Protein AF-A0A8J2TUV7-F1 (afdb_monomer_lite)

Structure (mmCIF, N/CA/C/O backbone):
data_AF-A0A8J2TUV7-F1
#
_entry.id   AF-A0A8J2TUV7-F1
#
loop_
_atom_site.group_PDB
_atom_site.id
_atom_site.type_symbol
_atom_site.label_atom_id
_atom_site.label_alt_id
_atom_site.label_comp_id
_atom_site.label_asym_id
_atom_site.label_entity_id
_atom_site.label_seq_id
_atom_site.pdbx_PDB_ins_code
_atom_site.Cartn_x
_atom_site.Cartn_y
_atom_site.Cartn_z
_atom_site.occupancy
_atom_site.B_iso_or_equiv
_atom_site.auth_seq_id
_atom_site.auth_comp_id
_atom_site.auth_asym_id
_atom_site.auth_atom_id
_atom_site.pdbx_PDB_model_num
ATOM 1 N N . MET A 1 1 ? -4.246 -7.026 -4.822 1.00 56.91 1 MET A N 1
ATOM 2 C CA . MET A 1 1 ? -3.302 -7.303 -5.936 1.00 56.91 1 MET A CA 1
ATOM 3 C C . MET A 1 1 ? -3.937 -7.098 -7.312 1.00 56.91 1 MET A C 1
ATOM 5 O O . MET A 1 1 ? -3.268 -6.536 -8.168 1.00 56.91 1 MET A O 1
ATOM 9 N N . ALA A 1 2 ? -5.199 -7.495 -7.534 1.00 62.03 2 ALA A N 1
ATOM 10 C CA . ALA A 1 2 ? -5.892 -7.268 -8.812 1.00 62.03 2 ALA A CA 1
ATOM 11 C C . ALA A 1 2 ? -5.960 -5.778 -9.212 1.00 62.03 2 ALA A C 1
ATOM 13 O O . ALA A 1 2 ? -5.575 -5.437 -10.324 1.00 62.03 2 ALA A O 1
ATOM 14 N N . GLU A 1 3 ? -6.314 -4.884 -8.282 1.00 67.75 3 GLU A N 1
ATOM 15 C CA . GLU A 1 3 ? -6.404 -3.435 -8.552 1.00 67.75 3 GLU A CA 1
ATOM 16 C C . GLU A 1 3 ? -5.066 -2.792 -8.949 1.00 67.75 3 GLU A C 1
ATOM 18 O O . GLU A 1 3 ? -5.022 -1.891 -9.783 1.00 67.75 3 GLU A O 1
ATOM 23 N N . THR A 1 4 ? -3.941 -3.270 -8.407 1.00 62.12 4 THR A N 1
ATOM 24 C CA . THR A 1 4 ? -2.613 -2.784 -8.815 1.00 62.12 4 THR A CA 1
ATOM 25 C C . THR A 1 4 ? -2.292 -3.193 -10.248 1.00 62.12 4 THR A C 1
ATOM 27 O O . THR A 1 4 ? -1.746 -2.387 -10.995 1.00 62.12 4 THR A O 1
ATOM 30 N N . LYS A 1 5 ? -2.648 -4.424 -10.637 1.00 67.62 5 LYS A N 1
ATOM 31 C CA . LYS A 1 5 ? -2.419 -4.945 -11.990 1.00 67.62 5 LYS A CA 1
ATOM 32 C C . LYS A 1 5 ? -3.342 -4.291 -13.019 1.00 67.62 5 LYS A C 1
ATOM 34 O O . LYS A 1 5 ? -2.941 -4.113 -14.158 1.00 67.62 5 LYS A O 1
ATOM 39 N N . GLU A 1 6 ? -4.540 -3.877 -12.616 1.00 72.94 6 GLU A N 1
ATOM 40 C CA . GLU A 1 6 ? -5.427 -3.073 -13.465 1.00 72.94 6 GLU A CA 1
ATOM 41 C C . GLU A 1 6 ? -4.853 -1.668 -13.709 1.00 72.94 6 GLU A C 1
ATOM 43 O O . GLU A 1 6 ? -4.902 -1.154 -14.824 1.00 72.94 6 GLU A O 1
ATOM 48 N N . LYS A 1 7 ? -4.237 -1.068 -12.681 1.00 73.50 7 LYS A N 1
ATOM 49 C CA . LYS A 1 7 ? -3.620 0.262 -12.778 1.00 73.50 7 LYS A CA 1
ATOM 50 C C . LYS A 1 7 ? -2.259 0.261 -13.485 1.00 73.50 7 LYS A C 1
ATOM 52 O O . LYS A 1 7 ? -1.894 1.261 -14.099 1.00 73.50 7 LYS A O 1
ATOM 57 N N . TYR A 1 8 ? -1.518 -0.842 -13.393 1.00 75.25 8 TYR A N 1
ATOM 58 C CA . TYR A 1 8 ? -0.225 -1.050 -14.047 1.00 75.25 8 TYR A CA 1
ATOM 59 C C . TYR A 1 8 ? -0.219 -2.390 -14.800 1.00 75.25 8 TYR A C 1
ATOM 61 O O . TYR A 1 8 ? 0.453 -3.328 -14.372 1.00 75.25 8 TYR A O 1
ATOM 69 N N . PRO A 1 9 ? -0.957 -2.502 -15.919 1.00 76.94 9 PRO A N 1
ATOM 70 C CA . PRO A 1 9 ? -1.066 -3.759 -16.664 1.00 76.94 9 PRO A CA 1
ATOM 71 C C . PRO A 1 9 ? 0.264 -4.197 -17.285 1.00 76.94 9 PRO A C 1
ATOM 73 O O . PRO A 1 9 ? 0.474 -5.383 -17.521 1.00 76.94 9 PRO A O 1
ATOM 76 N N . GLU A 1 10 ? 1.163 -3.241 -17.515 1.00 76.44 10 GLU A N 1
ATOM 77 C CA . GLU A 1 10 ? 2.482 -3.443 -18.119 1.00 76.44 10 GLU A CA 1
ATOM 78 C C . GLU A 1 10 ? 3.606 -3.604 -17.082 1.00 76.44 10 GLU A C 1
ATOM 80 O O . GLU A 1 10 ? 4.771 -3.692 -17.463 1.00 76.44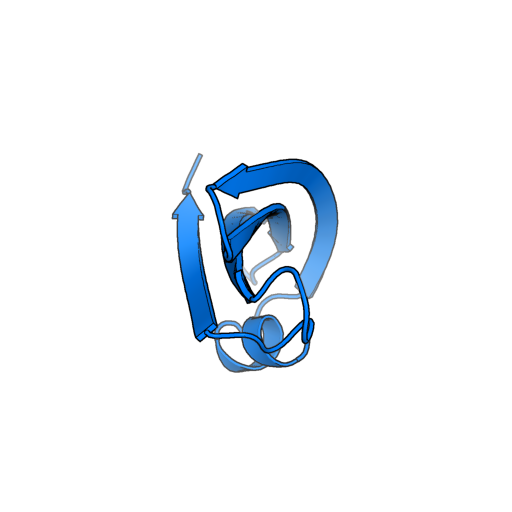 10 GLU A O 1
ATOM 85 N N . ALA A 1 11 ? 3.292 -3.595 -15.779 1.00 79.19 11 ALA A N 1
ATOM 86 C CA . ALA A 1 11 ? 4.290 -3.744 -14.724 1.00 79.19 11 ALA A CA 1
ATOM 87 C C . ALA A 1 11 ? 4.062 -5.022 -13.912 1.00 79.19 11 ALA A C 1
ATOM 89 O O . ALA A 1 11 ? 2.952 -5.304 -13.454 1.00 79.19 11 ALA A O 1
ATOM 90 N N . ASP A 1 12 ? 5.141 -5.759 -13.673 1.00 82.38 12 ASP A N 1
ATOM 91 C CA . ASP A 1 12 ? 5.125 -6.935 -12.813 1.00 82.38 12 ASP A CA 1
ATOM 92 C C . ASP A 1 12 ? 5.372 -6.541 -11.356 1.00 82.38 12 ASP A C 1
ATOM 94 O O . ASP A 1 12 ? 6.220 -5.700 -11.050 1.00 82.38 12 ASP A O 1
ATOM 98 N N . ILE A 1 13 ? 4.636 -7.165 -10.436 1.00 82.75 13 ILE A N 1
ATOM 99 C CA . ILE A 1 13 ? 4.878 -7.010 -8.999 1.00 82.75 13 ILE A CA 1
ATOM 100 C C . ILE A 1 13 ? 6.074 -7.892 -8.644 1.00 82.75 13 ILE A C 1
ATOM 102 O O . ILE A 1 13 ? 5.959 -9.116 -8.653 1.00 82.75 13 ILE A O 1
ATOM 106 N N . VAL A 1 14 ? 7.216 -7.272 -8.351 1.00 84.88 14 VAL A N 1
AT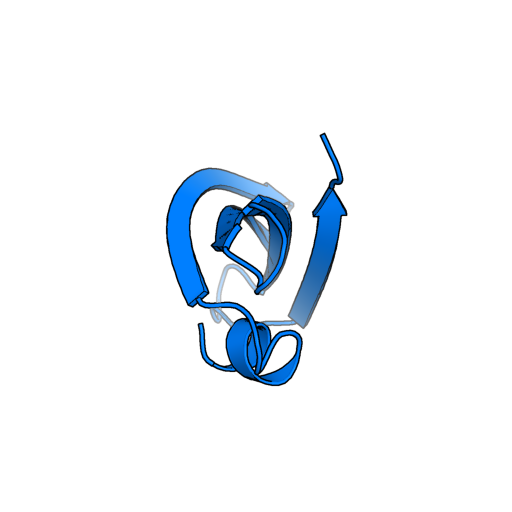OM 107 C CA . VAL A 1 14 ? 8.447 -7.986 -7.982 1.00 84.88 14 VAL A CA 1
ATOM 108 C C . VAL A 1 14 ? 8.417 -8.369 -6.514 1.00 84.88 14 VAL A C 1
ATOM 110 O O . VAL A 1 14 ? 8.762 -9.492 -6.162 1.00 84.88 14 VAL A O 1
ATOM 113 N N . ASP A 1 15 ? 8.008 -7.429 -5.665 1.00 86.19 15 ASP A N 1
ATOM 114 C CA . ASP A 1 15 ? 7.981 -7.626 -4.223 1.00 86.19 15 ASP A CA 1
ATOM 115 C C . ASP A 1 15 ? 6.945 -6.710 -3.566 1.00 86.19 15 ASP A C 1
ATOM 117 O O . ASP A 1 15 ? 6.476 -5.722 -4.149 1.00 86.19 15 ASP A O 1
ATOM 121 N N . TYR A 1 16 ? 6.597 -7.030 -2.328 1.00 89.38 16 TYR A N 1
ATOM 122 C CA . TYR A 1 16 ? 5.783 -6.187 -1.478 1.00 89.38 16 TYR A CA 1
ATOM 123 C C . TYR A 1 16 ? 6.308 -6.195 -0.046 1.00 89.38 16 TYR A C 1
ATOM 125 O O . TYR A 1 16 ? 6.589 -7.224 0.556 1.00 89.38 16 TYR A O 1
ATOM 133 N N . LEU A 1 17 ? 6.363 -5.007 0.536 1.00 91.69 17 LEU A N 1
ATOM 134 C CA . LEU A 1 17 ? 6.676 -4.794 1.933 1.00 91.69 17 LEU A CA 1
ATOM 135 C C . LEU A 1 17 ? 5.416 -4.338 2.652 1.00 91.69 17 LEU A C 1
ATOM 137 O O . LEU A 1 17 ? 4.829 -3.304 2.323 1.00 91.69 17 LEU A O 1
ATOM 141 N N . HIS A 1 18 ? 5.024 -5.095 3.668 1.00 92.75 18 HIS A N 1
ATOM 142 C CA . HIS A 1 18 ? 4.032 -4.632 4.618 1.00 92.75 18 HIS A CA 1
ATOM 143 C C . HIS A 1 18 ? 4.702 -3.651 5.592 1.00 92.75 18 HIS A C 1
ATOM 145 O O . HIS A 1 18 ? 5.572 -4.040 6.367 1.00 92.75 18 HIS A O 1
ATOM 151 N N . ILE A 1 19 ? 4.335 -2.369 5.506 1.00 92.38 19 ILE A N 1
ATOM 152 C CA . ILE A 1 19 ? 4.906 -1.310 6.352 1.00 92.38 19 ILE A CA 1
ATOM 153 C C . ILE A 1 19 ? 4.283 -1.375 7.745 1.00 92.38 19 ILE A C 1
ATOM 155 O O . ILE A 1 19 ? 4.978 -1.203 8.743 1.00 92.38 19 ILE A O 1
ATOM 159 N N . GLY A 1 20 ? 2.974 -1.617 7.803 1.00 93.31 20 GLY A N 1
ATOM 160 C CA . GLY A 1 20 ? 2.240 -1.795 9.044 1.00 93.31 20 GLY A CA 1
ATOM 161 C C . GLY A 1 20 ? 0.805 -1.298 8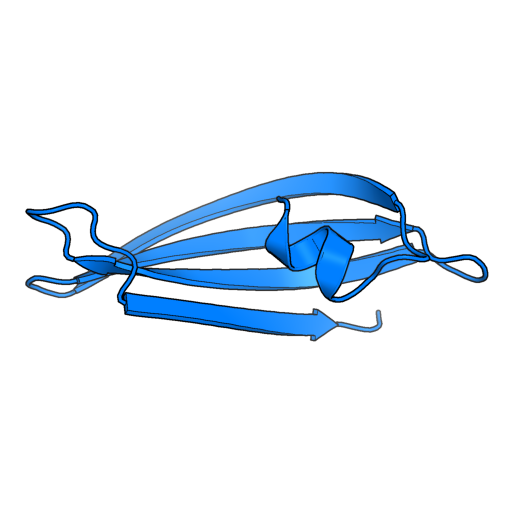.958 1.00 93.31 20 GLY A C 1
ATOM 162 O O . GLY A 1 20 ? 0.348 -0.782 7.934 1.00 93.31 20 GLY A O 1
ATOM 163 N N . ARG A 1 21 ? 0.132 -1.399 10.101 1.00 93.25 21 ARG A N 1
ATOM 164 C CA . ARG A 1 21 ? -1.258 -1.004 10.302 1.00 93.25 21 ARG A CA 1
ATOM 165 C C . ARG A 1 21 ? -1.357 0.146 11.292 1.00 93.25 21 ARG A C 1
ATOM 167 O O . ARG A 1 21 ? -0.703 0.139 12.332 1.00 93.25 21 ARG A O 1
ATOM 174 N N . GLU A 1 22 ? -2.223 1.103 10.994 1.00 93.44 22 GLU A N 1
ATOM 175 C CA . GLU A 1 22 ? -2.580 2.204 11.885 1.00 93.44 22 GLU A CA 1
ATOM 176 C C . GLU A 1 22 ? -4.094 2.197 12.119 1.00 93.44 22 GLU A C 1
ATOM 178 O O . GLU A 1 22 ? -4.866 2.431 11.194 1.00 93.44 22 GLU A O 1
ATOM 183 N N . THR A 1 23 ? -4.537 1.938 13.349 1.00 92.00 23 THR A N 1
ATOM 184 C CA . THR A 1 23 ? -5.962 1.986 13.710 1.00 92.00 23 THR A CA 1
ATOM 185 C C . THR A 1 23 ? -6.320 3.349 14.298 1.00 92.00 23 THR A C 1
ATOM 187 O O . THR A 1 23 ? -5.673 3.833 15.226 1.00 92.00 23 THR A O 1
ATOM 190 N N . LYS A 1 24 ? -7.368 3.968 13.752 1.00 88.25 24 LYS A N 1
ATOM 191 C CA . LYS A 1 24 ? -7.932 5.259 14.153 1.00 88.25 24 LYS A CA 1
ATOM 192 C C . LYS A 1 24 ? -9.434 5.109 14.375 1.00 88.25 24 LYS A C 1
ATOM 194 O O . LYS A 1 24 ? -10.227 5.221 13.444 1.00 88.25 24 LYS A O 1
ATOM 199 N N . GLY A 1 25 ? -9.811 4.875 15.631 1.00 90.62 25 GLY A N 1
ATOM 200 C CA . GLY A 1 25 ? -11.207 4.662 16.013 1.00 90.62 25 GLY A CA 1
ATOM 201 C C . GLY A 1 25 ? -11.798 3.452 15.289 1.00 90.62 25 GLY A C 1
ATOM 202 O O . GLY A 1 25 ? -11.243 2.357 15.355 1.00 90.62 25 GLY A O 1
ATOM 203 N N . GLU A 1 26 ? -12.890 3.670 14.563 1.00 92.38 26 GLU A N 1
ATOM 204 C CA . GLU A 1 26 ? -13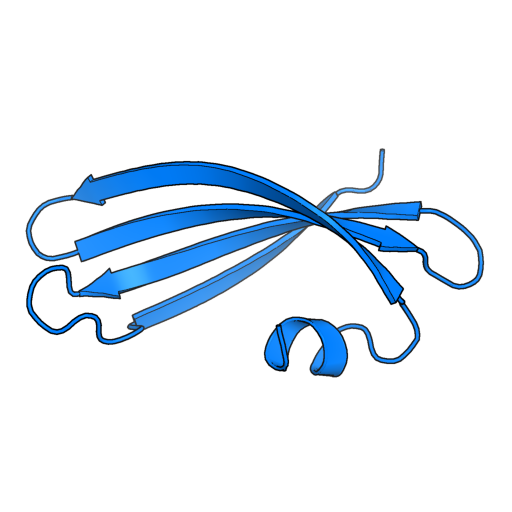.611 2.636 13.807 1.00 92.38 26 GLU A CA 1
ATOM 205 C C . GLU A 1 26 ? -12.921 2.250 12.492 1.00 92.38 26 GLU A C 1
ATOM 207 O O . GLU A 1 26 ? -13.343 1.308 11.831 1.00 92.38 26 GLU A O 1
ATOM 212 N N . GLN A 1 27 ? -11.842 2.936 12.102 1.00 94.38 27 GLN A N 1
ATOM 213 C CA . GLN A 1 27 ? -11.134 2.685 10.848 1.00 94.38 27 GLN A CA 1
ATOM 214 C C . GLN A 1 27 ? -9.707 2.206 11.097 1.00 94.38 27 GLN A C 1
ATOM 216 O O . GLN A 1 27 ? -9.049 2.585 12.064 1.00 94.38 27 GLN A O 1
ATOM 221 N N . SER A 1 28 ? -9.206 1.383 10.191 1.00 94.69 28 SER A N 1
ATOM 222 C CA . SER A 1 28 ? -7.826 0.930 10.134 1.00 94.69 28 SER A CA 1
ATOM 223 C C . SER A 1 28 ? -7.230 1.268 8.777 1.00 94.69 28 SER A C 1
ATOM 225 O O . SER A 1 28 ? -7.909 1.230 7.754 1.00 94.69 28 SER A O 1
ATOM 227 N N . ILE A 1 29 ? -5.953 1.629 8.786 1.00 95.38 29 ILE A N 1
ATOM 228 C CA . ILE A 1 29 ? -5.176 1.970 7.604 1.00 95.38 29 ILE A CA 1
ATOM 229 C C . ILE A 1 29 ? -4.032 0.969 7.502 1.00 95.38 29 ILE A C 1
ATOM 231 O O . ILE A 1 29 ? -3.093 1.028 8.297 1.00 95.38 29 ILE A O 1
ATOM 235 N N . GLU A 1 30 ? -4.098 0.074 6.524 1.00 94.81 30 GLU A N 1
ATOM 236 C CA . GLU A 1 30 ? -2.999 -0.828 6.184 1.00 94.81 30 GLU A CA 1
ATOM 237 C C . GLU A 1 30 ? -2.100 -0.154 5.150 1.00 94.81 30 GLU A C 1
ATOM 239 O O . GLU A 1 30 ? -2.586 0.327 4.122 1.00 94.81 30 GLU A O 1
ATOM 244 N N . LYS A 1 31 ? -0.793 -0.116 5.403 1.00 94.69 31 LYS A N 1
ATOM 245 C CA . LYS A 1 31 ? 0.178 0.537 4.521 1.00 94.69 31 LYS A CA 1
ATOM 246 C C . LYS A 1 31 ? 1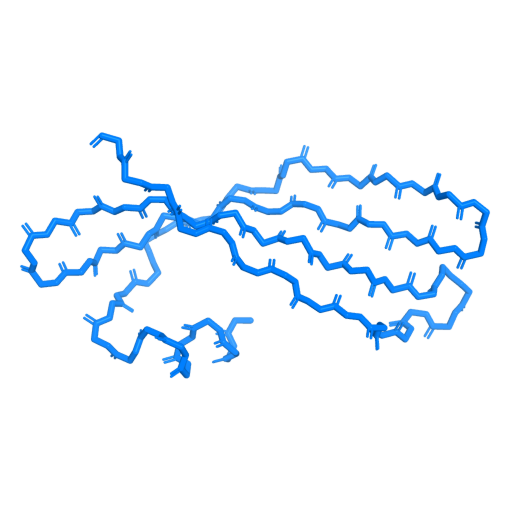.120 -0.495 3.925 1.00 94.69 31 LYS A C 1
ATOM 248 O O . LYS A 1 31 ? 1.825 -1.209 4.640 1.00 94.69 31 LYS A O 1
ATOM 253 N N . PHE A 1 32 ? 1.199 -0.517 2.604 1.00 92.69 32 PHE A N 1
ATOM 254 C CA . PHE A 1 32 ? 2.088 -1.387 1.844 1.00 92.69 32 PHE A CA 1
ATOM 255 C C . PHE A 1 32 ? 3.008 -0.568 0.948 1.00 92.69 32 PHE A C 1
ATOM 257 O O . PHE A 1 32 ? 2.629 0.484 0.436 1.00 92.69 32 PHE A O 1
ATOM 264 N N . LYS A 1 33 ? 4.211 -1.082 0.704 1.00 91.56 33 LYS A N 1
ATOM 265 C CA . LYS A 1 33 ? 5.085 -0.625 -0.374 1.00 91.56 33 LYS A CA 1
ATOM 266 C C . LYS A 1 33 ? 5.262 -1.763 -1.362 1.00 91.56 33 LYS A C 1
ATOM 268 O O . LYS A 1 33 ? 5.837 -2.788 -1.028 1.00 91.56 33 LYS A O 1
ATOM 273 N N . LEU A 1 34 ? 4.774 -1.576 -2.574 1.00 90.75 34 LEU A N 1
ATOM 274 C CA . LEU A 1 34 ? 4.975 -2.491 -3.686 1.00 90.75 34 LEU A CA 1
ATOM 275 C C . LEU A 1 34 ? 6.207 -2.052 -4.471 1.00 90.75 34 LEU A C 1
ATOM 277 O O . LEU A 1 34 ? 6.380 -0.860 -4.729 1.00 90.75 34 LEU A O 1
ATOM 281 N N . TRP A 1 35 ? 7.033 -3.008 -4.876 1.00 90.19 35 TRP A N 1
ATOM 282 C CA . TRP A 1 35 ? 8.045 -2.808 -5.905 1.00 90.19 35 TRP A CA 1
ATOM 283 C C . TRP A 1 35 ? 7.520 -3.376 -7.213 1.00 90.19 35 TRP A C 1
ATOM 285 O O . TRP A 1 35 ? 7.265 -4.575 -7.330 1.00 90.19 35 TRP A O 1
ATOM 295 N N . LEU A 1 36 ? 7.335 -2.490 -8.186 1.00 88.56 36 LEU A N 1
ATOM 296 C CA . LEU A 1 36 ? 6.881 -2.838 -9.521 1.00 88.56 36 LEU A CA 1
ATOM 297 C C . LEU A 1 36 ? 8.051 -2.724 -10.490 1.00 88.56 36 LEU A C 1
ATOM 299 O O . LEU A 1 36 ? 8.788 -1.739 -10.464 1.00 88.56 36 LEU A O 1
ATOM 303 N N . ARG A 1 37 ? 8.198 -3.709 -11.369 1.00 85.62 37 ARG A N 1
ATOM 304 C CA . ARG A 1 37 ? 9.120 -3.662 -12.501 1.00 85.62 37 ARG A CA 1
ATOM 305 C C . ARG A 1 37 ? 8.317 -3.349 -13.746 1.00 85.62 37 ARG A C 1
ATOM 307 O O . ARG A 1 37 ? 7.581 -4.194 -14.244 1.00 85.62 37 ARG A O 1
ATOM 314 N N . GLY A 1 38 ? 8.426 -2.105 -14.197 1.00 83.19 38 GLY A N 1
ATOM 315 C CA . GLY A 1 38 ? 7.928 -1.709 -15.505 1.00 83.19 38 GLY A CA 1
ATOM 316 C C . GLY A 1 38 ? 8.894 -2.126 -16.619 1.00 83.19 38 GLY A C 1
ATOM 317 O O . GLY A 1 38 ? 9.981 -2.637 -16.338 1.00 83.19 38 GLY A O 1
ATOM 318 N N . PRO A 1 39 ? 8.532 -1.856 -17.881 1.00 78.38 39 PRO A N 1
ATOM 319 C CA . PRO A 1 39 ? 9.337 -2.237 -19.040 1.00 78.38 39 PRO A CA 1
ATOM 320 C C . PRO A 1 39 ? 10.721 -1.568 -19.068 1.00 78.38 39 PRO A C 1
ATOM 322 O O . PRO A 1 39 ? 11.681 -2.174 -19.531 1.00 78.38 39 PRO A O 1
ATOM 325 N N . GLU A 1 40 ? 10.840 -0.339 -18.556 1.00 80.06 40 GLU A N 1
ATOM 326 C CA . GLU A 1 40 ? 12.096 0.426 -18.597 1.00 80.06 40 GLU A CA 1
ATOM 327 C C . GLU A 1 40 ? 12.851 0.443 -17.263 1.00 80.06 40 GLU A C 1
ATOM 329 O O . GLU A 1 40 ? 14.079 0.520 -17.246 1.00 80.06 40 GLU A O 1
ATOM 334 N N . ARG A 1 41 ? 12.134 0.406 -16.133 1.00 83.25 41 ARG A N 1
ATOM 335 C CA . ARG A 1 41 ? 12.728 0.502 -14.794 1.00 83.25 41 ARG A CA 1
ATOM 336 C C . ARG A 1 41 ? 11.799 0.013 -13.695 1.00 83.25 41 ARG A C 1
ATOM 338 O O . ARG A 1 41 ? 10.580 -0.072 -13.859 1.00 83.25 41 ARG A O 1
ATOM 345 N N . GLU A 1 42 ? 12.401 -0.236 -12.542 1.00 87.12 42 GLU A N 1
ATOM 346 C CA . GLU A 1 42 ? 11.698 -0.532 -11.302 1.00 87.12 42 GLU A CA 1
ATOM 347 C C . GLU A 1 42 ? 11.267 0.757 -10.602 1.00 87.12 42 GLU A C 1
ATOM 349 O O . GLU A 1 42 ? 11.967 1.769 -10.639 1.00 87.12 42 GLU A O 1
ATOM 354 N N . PHE A 1 43 ? 10.098 0.729 -9.970 1.00 88.81 43 PHE A N 1
ATOM 355 C CA . PHE A 1 43 ? 9.574 1.849 -9.202 1.00 88.81 43 PHE A CA 1
ATOM 356 C C . PHE A 1 43 ? 8.751 1.364 -8.011 1.00 88.81 43 PHE A C 1
ATOM 358 O O . PHE A 1 43 ? 8.176 0.273 -8.011 1.00 88.81 43 PHE A O 1
ATOM 365 N N . GLY A 1 44 ? 8.695 2.198 -6.975 1.00 91.25 44 GLY A N 1
ATOM 366 C CA . GLY A 1 44 ? 7.898 1.924 -5.790 1.00 91.25 44 GLY A CA 1
ATOM 367 C C . GLY A 1 44 ? 6.468 2.435 -5.947 1.00 91.25 44 GLY A C 1
ATOM 368 O O . GLY A 1 44 ? 6.221 3.492 -6.533 1.00 91.25 44 GLY A O 1
ATOM 369 N N . VAL A 1 45 ? 5.511 1.728 -5.359 1.00 91.12 45 VAL A N 1
ATOM 370 C CA . VAL A 1 45 ? 4.141 2.213 -5.185 1.00 91.12 45 VAL A CA 1
ATOM 371 C C . VAL A 1 45 ? 3.732 2.007 -3.737 1.00 91.12 45 VAL A C 1
ATOM 373 O O . VAL A 1 45 ? 3.672 0.879 -3.258 1.00 91.12 45 VAL A O 1
ATOM 376 N N . PHE A 1 46 ? 3.430 3.094 -3.037 1.00 92.62 46 PHE A N 1
ATOM 377 C CA . PHE A 1 46 ? 2.786 3.013 -1.733 1.00 92.62 46 PHE A CA 1
ATOM 378 C C . PHE A 1 46 ? 1.290 2.785 -1.915 1.00 92.62 46 PHE A C 1
ATOM 380 O O . PHE A 1 46 ? 0.653 3.464 -2.725 1.00 92.62 46 PHE A O 1
ATOM 387 N N . VAL A 1 47 ? 0.748 1.831 -1.170 1.00 91.31 47 VAL A N 1
ATOM 388 C CA . VAL A 1 47 ? -0.674 1.500 -1.155 1.00 91.31 47 VAL A CA 1
ATOM 389 C C . VAL A 1 47 ? -1.179 1.652 0.265 1.00 91.31 47 VAL A C 1
ATOM 391 O O . VAL A 1 47 ? -0.759 0.910 1.149 1.00 91.31 47 VAL A O 1
ATOM 394 N N . ASP A 1 48 ? -2.086 2.600 0.455 1.00 93.56 48 ASP A N 1
ATOM 395 C CA . ASP A 1 48 ? -2.766 2.824 1.724 1.00 93.56 48 ASP A CA 1
ATOM 396 C C . ASP A 1 48 ? -4.206 2.320 1.579 1.00 93.56 48 ASP A C 1
ATOM 398 O O . ASP A 1 48 ? -4.976 2.853 0.773 1.00 93.56 48 ASP A O 1
ATOM 402 N N . ILE A 1 49 ? -4.563 1.283 2.333 1.00 93.12 49 ILE A N 1
ATOM 403 C CA . ILE A 1 49 ? -5.901 0.684 2.349 1.00 93.12 49 ILE A CA 1
ATOM 404 C C . ILE A 1 49 ? -6.597 1.134 3.624 1.00 93.12 49 ILE A C 1
ATOM 406 O O . ILE A 1 49 ? -6.197 0.745 4.717 1.00 93.12 49 ILE A O 1
ATOM 410 N N . VAL A 1 50 ? -7.644 1.939 3.485 1.00 94.19 50 VAL A N 1
ATOM 411 C CA . VAL A 1 50 ? -8.503 2.349 4.596 1.00 94.19 50 VAL A CA 1
ATOM 412 C C . VAL A 1 50 ? -9.711 1.425 4.633 1.00 94.19 50 VAL A C 1
ATOM 414 O O . VAL A 1 50 ? -10.420 1.290 3.634 1.00 94.19 50 VAL A O 1
ATOM 417 N N . PHE A 1 51 ? -9.962 0.807 5.780 1.00 94.56 51 PHE A N 1
ATOM 418 C CA . PHE A 1 51 ? -11.068 -0.121 5.985 1.00 94.56 51 PHE A CA 1
ATOM 419 C C . PHE A 1 51 ? -11.690 0.048 7.372 1.00 94.56 51 PHE A C 1
ATOM 421 O O . PHE A 1 51 ? -11.037 0.526 8.297 1.00 94.56 51 PHE A O 1
ATOM 428 N N . GLU A 1 52 ? -12.959 -0.320 7.522 1.00 94.38 52 GLU A N 1
ATOM 429 C CA . GLU A 1 52 ? -13.621 -0.358 8.829 1.00 94.38 52 GLU A CA 1
ATOM 430 C C . GLU A 1 52 ? -13.045 -1.500 9.672 1.00 94.38 52 GLU A C 1
ATOM 432 O O . GLU A 1 52 ? -12.978 -2.642 9.225 1.00 94.38 52 GLU A O 1
ATOM 437 N N . THR A 1 53 ? -12.619 -1.205 10.898 1.00 90.94 53 THR A N 1
ATOM 438 C CA . THR A 1 53 ? -11.948 -2.162 11.788 1.00 90.94 53 THR A CA 1
ATOM 439 C C . THR A 1 53 ? -12.874 -3.303 12.210 1.00 90.94 53 THR A C 1
ATOM 441 O O . THR A 1 53 ? -12.401 -4.422 12.371 1.00 90.94 53 THR A O 1
ATOM 444 N N . GLU A 1 54 ? -14.170 -3.032 12.390 1.00 90.25 54 GLU A N 1
ATOM 445 C CA . GLU A 1 54 ? -15.136 -4.028 12.873 1.00 90.25 54 GLU A CA 1
ATOM 446 C C . GLU A 1 54 ? -15.644 -4.964 11.774 1.00 90.25 54 GLU A C 1
ATOM 448 O O . GLU A 1 54 ? -15.854 -6.148 12.017 1.00 90.25 54 GLU A O 1
ATOM 453 N N . THR A 1 55 ? -15.862 -4.434 10.570 1.00 92.56 55 THR A N 1
ATOM 454 C CA . THR A 1 55 ? -16.476 -5.176 9.457 1.00 92.56 55 THR A CA 1
ATOM 455 C C . THR A 1 55 ? -15.474 -5.580 8.381 1.00 92.56 55 THR A C 1
ATOM 457 O O . THR A 1 55 ? -15.846 -6.256 7.425 1.00 92.56 55 THR A O 1
ATOM 460 N N . GLU A 1 56 ? -14.224 -5.121 8.500 1.00 88.19 56 GLU A N 1
ATOM 461 C CA . GLU A 1 56 ? -13.152 -5.271 7.509 1.00 88.19 56 GLU A CA 1
ATOM 462 C C . GLU A 1 56 ? -13.522 -4.726 6.120 1.00 88.19 56 GLU A C 1
ATOM 464 O O . GLU A 1 56 ? -12.899 -5.038 5.102 1.00 88.19 56 GLU A O 1
ATOM 469 N N . LYS A 1 57 ? -14.546 -3.869 6.063 1.00 91.75 57 LYS A N 1
ATOM 470 C CA . LYS A 1 57 ? -15.043 -3.310 4.816 1.00 91.75 57 LYS A CA 1
ATOM 471 C C . LYS A 1 57 ? -14.071 -2.261 4.302 1.00 91.75 57 LYS A C 1
ATOM 473 O O . LYS A 1 57 ? -13.841 -1.242 4.951 1.00 91.75 57 LYS A O 1
ATOM 478 N N . VAL A 1 58 ? -13.533 -2.487 3.108 1.00 91.06 58 VAL A N 1
ATOM 479 C CA . VAL A 1 58 ? -12.667 -1.519 2.431 1.00 91.06 58 VAL A CA 1
ATOM 480 C C . VAL A 1 58 ? -13.467 -0.258 2.109 1.00 91.06 58 VAL A C 1
ATOM 482 O O . VAL A 1 58 ? -14.465 -0.302 1.391 1.00 91.06 58 VAL A O 1
ATOM 485 N N . LEU A 1 59 ? -13.012 0.868 2.654 1.00 91.75 59 LEU A N 1
ATOM 486 C CA . LEU A 1 59 ? -13.594 2.189 2.442 1.00 91.75 59 LEU A CA 1
ATOM 487 C C . LEU A 1 59 ? -12.918 2.905 1.276 1.00 91.75 59 LEU A C 1
ATOM 489 O O . LEU A 1 59 ? -13.587 3.549 0.471 1.00 91.75 59 LEU A O 1
ATOM 493 N N . SER A 1 60 ? -11.588 2.825 1.198 1.00 91.19 60 SER A N 1
ATOM 494 C CA . SER A 1 60 ? -10.815 3.486 0.150 1.00 91.19 60 SER A CA 1
ATOM 495 C C . SER A 1 60 ? -9.430 2.872 0.003 1.00 91.19 60 SER A C 1
ATOM 497 O O . SER A 1 60 ? -8.822 2.449 0.985 1.00 91.19 60 SER A O 1
ATOM 499 N N . ILE A 1 61 ? -8.910 2.868 -1.221 1.00 91.12 61 ILE A N 1
ATOM 500 C CA . ILE A 1 61 ? -7.547 2.437 -1.527 1.00 91.12 61 ILE A CA 1
ATOM 501 C C . ILE A 1 61 ? -6.846 3.571 -2.266 1.00 91.12 61 ILE A C 1
ATOM 503 O O . ILE A 1 61 ? -7.289 4.027 -3.321 1.00 91.12 61 ILE A O 1
ATOM 507 N N . THR A 1 62 ? -5.730 4.032 -1.711 1.00 90.62 62 THR A N 1
ATOM 508 C CA . THR A 1 62 ? -4.918 5.098 -2.297 1.00 90.62 62 THR A CA 1
ATOM 509 C C . THR A 1 62 ? -3.597 4.532 -2.789 1.00 90.62 62 THR A C 1
ATOM 511 O O . THR A 1 62 ? -2.882 3.872 -2.045 1.00 90.62 62 THR A O 1
AT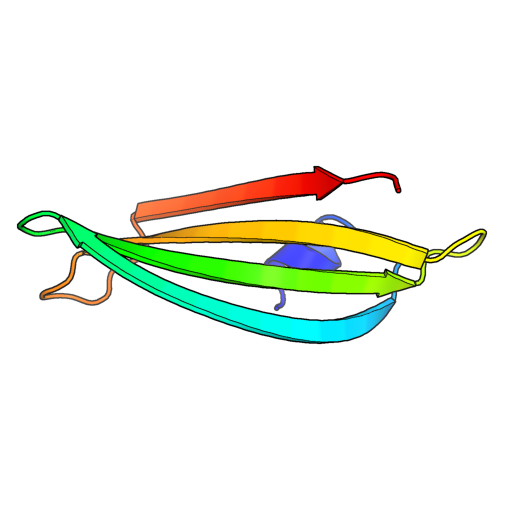OM 514 N N . PHE A 1 63 ? -3.239 4.847 -4.034 1.00 90.00 63 PHE A N 1
ATOM 515 C CA . PHE A 1 63 ? -1.966 4.455 -4.637 1.00 90.00 63 PHE A CA 1
ATOM 516 C C . PHE A 1 63 ? -1.105 5.691 -4.875 1.00 90.00 63 PHE A C 1
ATOM 518 O O . PHE A 1 63 ? -1.534 6.612 -5.575 1.00 90.00 63 PHE A O 1
ATOM 525 N N . ARG A 1 64 ? 0.120 5.695 -4.354 1.00 89.50 64 ARG A N 1
ATOM 526 C CA . ARG A 1 64 ? 1.106 6.760 -4.569 1.00 89.50 64 ARG A CA 1
ATOM 527 C C . ARG A 1 64 ? 2.351 6.179 -5.222 1.00 89.50 64 ARG A C 1
ATOM 529 O O . ARG A 1 64 ? 3.121 5.469 -4.580 1.00 89.50 64 ARG A O 1
ATOM 536 N N . LYS A 1 65 ? 2.545 6.487 -6.507 1.00 86.50 65 LYS A N 1
ATOM 537 C CA . LYS A 1 65 ? 3.777 6.150 -7.225 1.00 86.50 65 LYS A CA 1
ATOM 538 C C . LYS A 1 65 ? 4.920 7.000 -6.678 1.00 86.50 65 LYS A C 1
ATOM 540 O O . LYS A 1 65 ? 4.778 8.212 -6.533 1.00 86.50 65 LYS A O 1
ATOM 545 N N . THR A 1 66 ? 6.043 6.357 -6.407 1.00 82.75 66 THR A N 1
ATOM 546 C CA . THR A 1 66 ? 7.302 6.999 -6.046 1.00 82.75 66 THR A CA 1
ATOM 547 C C . THR A 1 66 ? 8.332 6.578 -7.077 1.00 82.75 66 THR A C 1
ATOM 549 O O . THR A 1 66 ? 8.595 5.396 -7.298 1.00 82.75 66 THR A O 1
ATOM 552 N N . ASP A 1 67 ? 8.864 7.588 -7.743 1.00 70.94 67 ASP A N 1
ATOM 553 C CA . ASP A 1 67 ? 10.013 7.479 -8.618 1.00 70.94 67 ASP A CA 1
ATOM 554 C C . ASP A 1 67 ? 11.224 7.783 -7.728 1.00 70.94 67 ASP A C 1
ATOM 556 O O . ASP A 1 67 ? 11.229 8.822 -7.062 1.00 70.94 67 ASP A O 1
ATOM 560 N N . GLN A 1 68 ? 12.145 6.831 -7.595 1.00 58.16 68 GLN A N 1
ATOM 561 C CA . GLN A 1 68 ? 13.376 7.016 -6.827 1.00 58.16 68 GLN A CA 1
ATOM 562 C C . GLN A 1 68 ? 14.529 7.299 -7.784 1.00 58.16 68 GLN A C 1
ATOM 564 O O . GLN A 1 68 ? 14.541 6.672 -8.868 1.00 58.16 68 GLN A O 1
#

Organism: NCBI:txid1245525

Radius of gyration: 13.03 Å; chains: 1; bounding box: 30×16×35 Å

pLDDT: mean 86.09, std 9.48, range [56.91, 95.38]

Secondary structure (DSSP, 8-state):
-HHHHHH-TT-EEEEEEEEEEEEETTEEEEEEEEEEE-SS-EEEEEEEEEEETTT--EEEEEEEEE--

Sequence (68 aa):
MAETKEKYPEADIVDYLHIGRETKGEQSIEKFKLWLRGPEREFGVFVDIVFETETEKVLSITFRKTDQ

Foldseek 3Di:
DVVVCVVVVQKDFPDKDFPDWDDDVQKIWTWMWTWIQHPPGIWIKIWIFIAGPPPRHTPDIDIDTDDD

InterPro domains:
  IPR024987 Protein of unknown function DUF3889 [PF13028] (1-64)